Protein AF-A0A6B3EJE9-F1 (afdb_monomer)

Structure (mmCIF, N/CA/C/O backbone):
data_AF-A0A6B3EJE9-F1
#
_entry.id   AF-A0A6B3EJE9-F1
#
loop_
_atom_site.group_PDB
_atom_site.id
_atom_site.type_symbol
_atom_site.label_atom_id
_atom_site.la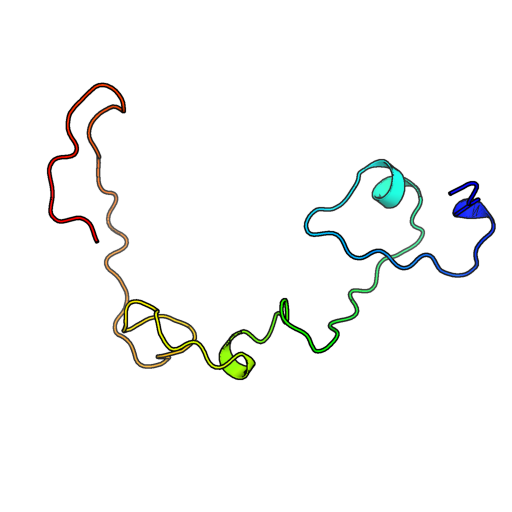bel_alt_id
_atom_site.label_comp_id
_atom_site.label_asym_id
_atom_site.label_entity_id
_atom_site.label_seq_id
_atom_site.pdbx_PDB_ins_code
_atom_site.Cartn_x
_atom_site.Cartn_y
_atom_site.Cartn_z
_atom_site.occupancy
_atom_site.B_iso_or_equiv
_atom_site.auth_seq_id
_atom_site.auth_comp_id
_atom_site.auth_asym_id
_atom_site.auth_atom_id
_atom_site.pdbx_PDB_model_num
ATOM 1 N N . LEU A 1 1 ? -17.158 14.386 13.999 1.00 80.31 1 LEU A N 1
ATOM 2 C CA . LEU A 1 1 ? -18.028 13.204 13.794 1.00 80.31 1 LEU A CA 1
ATOM 3 C C . LEU A 1 1 ? -18.732 12.755 15.077 1.00 80.31 1 LEU A C 1
ATOM 5 O O . LEU A 1 1 ? -19.732 12.069 14.950 1.00 80.31 1 LEU A O 1
ATOM 9 N N . SER A 1 2 ? -18.267 13.151 16.276 1.00 88.06 2 SER A N 1
ATOM 10 C CA . SER A 1 2 ? -18.910 12.800 17.560 1.00 88.06 2 SER A CA 1
ATOM 11 C C . SER A 1 2 ? -19.149 11.295 17.724 1.00 88.06 2 SER A C 1
ATOM 13 O O . SER A 1 2 ? -20.198 10.872 18.197 1.00 88.06 2 SER A O 1
ATOM 15 N N . LEU A 1 3 ? -18.178 10.500 17.272 1.00 87.50 3 LEU A N 1
ATOM 16 C CA . LEU A 1 3 ? -18.182 9.048 17.395 1.00 87.50 3 LEU A CA 1
ATOM 17 C C . LEU A 1 3 ? -17.441 8.665 18.671 1.00 87.50 3 LEU A C 1
ATOM 19 O O . LEU A 1 3 ? -16.436 9.291 19.001 1.00 87.50 3 LEU A O 1
ATOM 23 N N . ASP A 1 4 ? -17.916 7.616 19.330 1.00 91.62 4 ASP A N 1
ATOM 24 C CA . ASP A 1 4 ? -17.211 6.936 20.409 1.00 91.62 4 ASP A CA 1
ATOM 25 C C . ASP A 1 4 ? -16.810 5.536 19.918 1.00 91.62 4 ASP A C 1
ATOM 27 O O . ASP A 1 4 ? -17.619 4.609 19.952 1.00 91.62 4 ASP A O 1
ATOM 31 N N . PRO A 1 5 ? -15.584 5.358 19.400 1.00 89.62 5 PRO A N 1
ATOM 32 C CA . PRO A 1 5 ? -15.181 4.085 18.819 1.00 89.62 5 PRO A CA 1
ATOM 33 C C . PRO A 1 5 ? -14.955 2.995 19.877 1.00 89.62 5 PRO A C 1
ATOM 35 O O . PRO A 1 5 ? -14.916 1.822 19.520 1.00 89.62 5 PRO A O 1
ATOM 38 N N . ARG A 1 6 ? -14.815 3.347 21.167 1.00 90.31 6 ARG A N 1
ATOM 39 C CA . ARG A 1 6 ? -14.618 2.370 22.254 1.00 90.31 6 ARG A CA 1
ATOM 40 C C . ARG A 1 6 ? -15.911 1.689 22.691 1.00 90.31 6 ARG A C 1
ATOM 42 O O . ARG A 1 6 ? -15.837 0.618 23.284 1.00 90.31 6 ARG A O 1
ATOM 49 N N . SER A 1 7 ? -17.067 2.284 22.409 1.00 93.06 7 SER A N 1
ATOM 50 C CA . SER A 1 7 ? -18.370 1.659 22.664 1.00 93.06 7 SER A CA 1
ATOM 51 C C . SER A 1 7 ? -1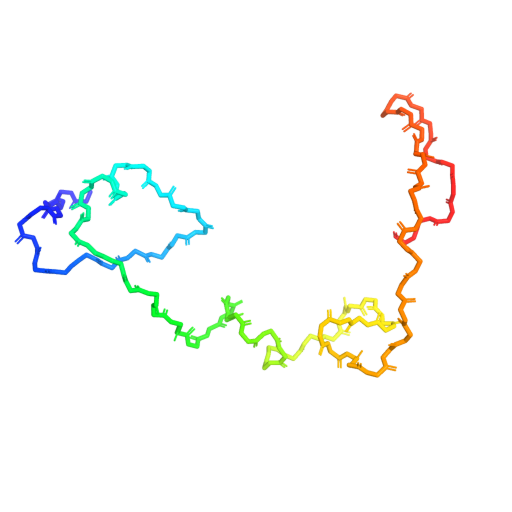8.912 0.859 21.477 1.00 93.06 7 SER A C 1
ATOM 53 O O . SER A 1 7 ? -19.944 0.206 21.613 1.00 93.06 7 SER A O 1
ATOM 55 N N . ALA A 1 8 ? -18.232 0.874 20.327 1.00 92.94 8 ALA A N 1
ATOM 56 C CA . ALA A 1 8 ? -18.621 0.090 19.161 1.00 92.94 8 ALA A CA 1
ATOM 57 C C . ALA A 1 8 ? -18.122 -1.361 19.257 1.00 92.94 8 ALA A C 1
ATOM 59 O O . ALA A 1 8 ? -16.970 -1.603 19.612 1.00 92.94 8 ALA A O 1
ATOM 60 N N . ASP A 1 9 ? -18.950 -2.324 18.837 1.00 92.69 9 ASP A N 1
ATOM 61 C CA . ASP A 1 9 ? -18.540 -3.735 18.748 1.00 92.69 9 ASP A CA 1
ATOM 62 C C . ASP A 1 9 ? -17.427 -3.949 17.707 1.00 92.69 9 ASP A C 1
ATOM 64 O O . ASP A 1 9 ? -16.562 -4.813 17.862 1.00 92.69 9 ASP A O 1
ATOM 68 N N . ILE A 1 10 ? -17.463 -3.176 16.613 1.00 91.56 10 ILE A N 1
ATOM 69 C CA . ILE A 1 10 ? -16.499 -3.229 15.510 1.00 91.56 10 ILE A CA 1
ATOM 70 C C . ILE A 1 10 ? -16.235 -1.812 15.002 1.00 91.56 10 ILE A C 1
ATOM 72 O O . ILE A 1 10 ? -17.162 -1.072 14.674 1.00 91.56 10 ILE A O 1
ATOM 76 N N . VAL A 1 11 ? -14.955 -1.475 14.841 1.00 90.62 11 VAL A N 1
ATOM 77 C CA . VAL A 1 11 ? -14.499 -0.260 14.160 1.00 90.62 11 VAL A CA 1
ATOM 78 C C . VAL A 1 11 ? -13.861 -0.655 12.828 1.00 90.62 11 VAL A C 1
ATOM 80 O O . VAL A 1 11 ? -12.928 -1.455 12.791 1.00 90.62 11 VAL A O 1
ATOM 83 N N . ILE A 1 12 ? -14.369 -0.102 11.723 1.00 90.25 12 ILE A N 1
ATOM 84 C CA . ILE A 1 12 ? -13.817 -0.311 10.377 1.00 90.25 12 ILE A CA 1
ATOM 85 C C . ILE A 1 12 ? -13.111 0.962 9.943 1.00 90.25 12 ILE A C 1
ATOM 87 O O . ILE A 1 12 ? -13.706 2.039 9.928 1.00 90.25 12 ILE A O 1
ATOM 91 N N . VAL A 1 13 ? -11.854 0.824 9.534 1.00 88.75 13 VAL A N 1
ATOM 92 C CA . VAL A 1 13 ? -11.033 1.942 9.070 1.00 88.75 13 VAL A CA 1
ATOM 93 C C . VAL A 1 13 ? -10.501 1.670 7.671 1.00 88.75 13 VAL A C 1
ATOM 95 O O . VAL A 1 13 ? -10.091 0.556 7.347 1.00 88.75 13 VAL A O 1
ATOM 98 N N . LYS A 1 14 ? -10.520 2.700 6.822 1.00 87.81 14 LYS A N 1
ATOM 99 C CA . LYS A 1 14 ? -9.906 2.681 5.491 1.00 87.81 14 LYS A CA 1
ATOM 100 C C . LYS A 1 14 ? -8.721 3.636 5.515 1.00 87.81 14 LYS A C 1
ATOM 102 O O . LYS A 1 14 ? -8.877 4.827 5.273 1.00 87.81 14 LYS A O 1
ATOM 107 N N . ILE A 1 15 ? -7.555 3.104 5.858 1.00 80.69 15 ILE A N 1
ATOM 108 C CA . ILE A 1 15 ? -6.330 3.883 6.057 1.00 80.69 15 ILE A CA 1
ATOM 109 C C . ILE A 1 15 ? -5.182 3.270 5.256 1.00 80.69 15 ILE A C 1
ATOM 111 O O . ILE A 1 15 ? -5.111 2.052 5.104 1.00 80.69 15 ILE A O 1
ATOM 115 N N . GLY A 1 16 ? -4.314 4.126 4.713 1.00 78.62 16 GLY A N 1
ATOM 116 C CA . GLY A 1 16 ? -3.089 3.703 4.021 1.00 78.62 16 GLY A CA 1
ATOM 117 C C . GLY A 1 16 ? -1.921 3.416 4.969 1.00 78.62 16 GLY A C 1
ATOM 118 O O . GLY A 1 16 ? -0.975 2.742 4.582 1.00 78.62 16 GLY A O 1
ATOM 119 N N . TYR A 1 17 ? -2.012 3.891 6.213 1.00 80.25 17 TYR A N 1
ATOM 120 C CA . TYR A 1 17 ? -1.040 3.678 7.282 1.00 80.25 17 TYR A CA 1
ATOM 121 C C . TYR A 1 17 ? -1.777 3.413 8.582 1.00 80.25 17 TYR A C 1
ATOM 123 O O . TYR A 1 17 ? -2.888 3.903 8.765 1.00 80.25 17 TYR A O 1
ATOM 131 N N . LEU A 1 18 ? -1.152 2.651 9.472 1.00 79.50 18 LEU A N 1
ATOM 132 C CA . LEU A 1 18 ? -1.708 2.374 10.784 1.00 79.50 18 LEU A CA 1
ATOM 133 C C . LEU A 1 18 ? -1.623 3.629 11.658 1.00 79.50 18 LEU A C 1
ATOM 135 O O . LEU A 1 18 ? -0.550 4.209 11.811 1.00 79.50 18 LEU A O 1
ATOM 139 N N . GLU A 1 19 ? -2.758 4.049 12.204 1.00 87.44 19 GLU A N 1
ATOM 140 C CA . GLU A 1 19 ? -2.826 5.182 13.123 1.00 87.44 19 GLU A CA 1
ATOM 141 C C . GLU A 1 19 ? -2.557 4.668 14.556 1.00 87.44 19 GLU A C 1
ATOM 143 O O . GLU A 1 19 ? -3.153 3.656 14.938 1.00 87.44 19 GLU A O 1
ATOM 148 N N . PRO A 1 20 ? -1.631 5.280 15.321 1.00 88.81 20 PRO A N 1
ATOM 149 C CA . PRO A 1 20 ? -1.219 4.762 16.627 1.00 88.81 20 PRO A CA 1
ATOM 150 C C . PRO A 1 20 ? -2.337 4.645 17.670 1.00 88.81 20 PRO A C 1
ATOM 152 O O . PRO A 1 20 ? -2.391 3.647 18.380 1.00 88.81 20 PRO A O 1
ATOM 155 N N . GLU A 1 21 ? -3.251 5.609 17.763 1.00 88.06 21 GLU A N 1
ATOM 156 C CA . GLU A 1 21 ? -4.344 5.560 18.742 1.00 88.06 21 GLU A CA 1
ATOM 157 C C . GLU A 1 21 ? -5.300 4.393 18.448 1.00 88.06 21 GLU A C 1
ATOM 159 O O . GLU A 1 21 ? -5.670 3.633 19.346 1.00 88.06 21 GLU A O 1
ATOM 164 N N . LEU A 1 22 ? -5.635 4.175 17.174 1.00 87.44 22 LEU A N 1
ATOM 165 C CA . LEU A 1 22 ? -6.388 3.012 16.714 1.00 87.44 22 LEU A CA 1
ATOM 166 C C . LEU A 1 22 ? -5.612 1.714 16.941 1.00 87.44 22 LEU A C 1
ATOM 168 O O . LEU A 1 22 ? -6.228 0.694 17.263 1.00 87.44 22 LEU A O 1
ATOM 172 N N . PHE A 1 23 ? -4.283 1.751 16.784 1.00 87.25 23 PHE A N 1
ATOM 173 C CA . PHE A 1 23 ? -3.416 0.620 17.087 1.00 87.25 23 PHE A CA 1
ATOM 174 C C . PHE A 1 23 ? -3.580 0.178 18.545 1.00 87.25 23 PHE A C 1
ATOM 176 O O . PHE A 1 23 ? -3.955 -0.964 18.829 1.00 87.25 23 PHE A O 1
ATOM 183 N N . ASP A 1 24 ? -3.398 1.131 19.453 1.00 90.44 24 ASP A N 1
ATOM 184 C CA . ASP A 1 24 ? -3.462 0.940 20.900 1.00 90.44 24 ASP A CA 1
ATOM 185 C C . ASP A 1 24 ? -4.874 0.578 21.391 1.00 90.44 24 ASP A C 1
ATOM 187 O O . ASP A 1 24 ? -5.040 -0.078 22.419 1.00 90.44 24 ASP A O 1
ATOM 191 N N . MET A 1 25 ? -5.916 0.989 20.663 1.00 88.44 25 MET A N 1
ATOM 192 C CA . MET A 1 25 ? -7.313 0.669 20.971 1.00 88.44 25 MET A CA 1
ATOM 193 C C . MET A 1 25 ? -7.718 -0.773 20.657 1.00 88.44 25 MET A C 1
ATOM 195 O O . MET A 1 25 ? -8.743 -1.240 21.159 1.00 88.44 25 MET A O 1
ATOM 199 N N . SER A 1 26 ? -6.980 -1.466 19.799 1.00 86.81 26 SER A N 1
ATOM 200 C CA . SER A 1 26 ? -7.403 -2.766 19.285 1.00 86.81 26 SER A CA 1
ATOM 201 C C . SER A 1 26 ? -7.224 -3.922 20.270 1.00 86.81 26 SER A C 1
ATOM 203 O O . SER A 1 26 ? -6.208 -4.052 20.944 1.00 86.81 26 SER A O 1
ATOM 205 N N . ASN A 1 27 ? -8.178 -4.854 20.254 1.00 86.44 27 ASN A N 1
ATOM 206 C CA . ASN A 1 27 ? -8.007 -6.184 20.856 1.00 86.44 27 ASN A CA 1
ATOM 207 C C . ASN A 1 27 ? -7.524 -7.240 19.841 1.00 86.44 27 ASN A C 1
ATOM 209 O O . ASN A 1 27 ? -7.204 -8.368 20.209 1.00 86.44 27 ASN A O 1
ATOM 213 N N . GLY A 1 28 ? -7.501 -6.898 18.552 1.00 84.75 28 GLY A N 1
ATOM 214 C CA . GLY A 1 28 ? -7.090 -7.759 17.449 1.00 84.75 28 GLY A CA 1
ATOM 215 C C . GLY A 1 28 ? -7.363 -7.095 16.100 1.00 84.75 28 GLY A C 1
ATOM 216 O O . GLY A 1 28 ? -8.171 -6.171 16.012 1.00 84.75 28 GLY A O 1
ATOM 217 N N . TRP A 1 29 ? -6.705 -7.578 15.043 1.00 83.00 29 TRP A N 1
ATOM 218 C CA . TRP A 1 29 ? -6.783 -6.985 13.704 1.00 83.00 29 TRP A CA 1
ATOM 219 C C . TRP A 1 29 ? -7.199 -8.011 12.665 1.00 83.00 29 TRP A C 1
ATOM 221 O O . TRP A 1 29 ? -6.707 -9.140 12.648 1.00 83.00 29 TRP A O 1
ATOM 231 N N . LYS A 1 30 ? -8.072 -7.591 11.750 1.00 85.69 30 LYS A N 1
ATOM 232 C CA . LYS A 1 30 ? -8.361 -8.313 10.512 1.00 85.69 30 LYS A CA 1
ATOM 233 C C . LYS A 1 30 ? -8.295 -7.339 9.347 1.00 85.69 30 LYS A C 1
ATOM 235 O O . LYS A 1 30 ? -8.912 -6.280 9.390 1.00 85.69 30 LYS A O 1
ATOM 240 N N . MET A 1 31 ? -7.572 -7.719 8.299 1.00 84.50 31 MET A N 1
ATOM 241 C CA . MET A 1 31 ? -7.551 -6.970 7.048 1.00 84.50 31 MET A CA 1
ATOM 242 C C . MET A 1 31 ? -8.648 -7.501 6.129 1.00 84.50 31 MET A C 1
ATOM 244 O O . MET A 1 31 ? -8.602 -8.649 5.693 1.00 84.50 31 MET A O 1
ATOM 248 N N . ALA A 1 32 ? -9.638 -6.662 5.837 1.00 86.62 32 ALA A N 1
ATOM 249 C CA . ALA A 1 32 ? -10.658 -6.958 4.843 1.00 86.62 32 ALA A CA 1
ATOM 250 C C . ALA A 1 32 ? -10.240 -6.365 3.490 1.00 86.62 32 ALA A C 1
ATOM 252 O O . ALA A 1 32 ? -10.347 -5.156 3.268 1.00 86.62 32 ALA A O 1
ATOM 253 N N . LEU A 1 33 ? -9.759 -7.218 2.583 1.00 86.06 33 LEU A N 1
ATOM 254 C CA . LEU A 1 33 ? -9.514 -6.830 1.196 1.00 86.06 33 LEU A CA 1
ATOM 255 C C . LEU A 1 33 ? -10.861 -6.719 0.479 1.00 86.06 33 LEU A C 1
ATOM 257 O O . LEU A 1 33 ? -11.569 -7.706 0.294 1.00 86.06 33 LEU A O 1
ATOM 261 N N . THR A 1 34 ? -11.234 -5.493 0.129 1.00 85.38 34 THR A N 1
ATOM 262 C CA . THR A 1 34 ? -12.474 -5.183 -0.587 1.00 85.38 34 THR A CA 1
ATOM 263 C C . THR A 1 34 ? -12.142 -4.813 -2.031 1.00 85.38 34 THR A C 1
ATOM 265 O O . THR A 1 34 ? -11.190 -4.051 -2.233 1.00 85.38 34 THR A O 1
ATOM 268 N N . PRO A 1 35 ? -12.902 -5.310 -3.030 1.00 88.00 35 PRO A N 1
ATOM 269 C CA . PRO A 1 35 ? -12.728 -4.879 -4.410 1.00 88.00 35 PRO A CA 1
ATOM 270 C C . PRO A 1 35 ? -12.875 -3.362 -4.539 1.00 88.00 35 PRO A C 1
ATOM 272 O O . PRO A 1 35 ? -13.783 -2.764 -3.957 1.00 88.00 35 PRO A O 1
ATOM 275 N N . GLY A 1 36 ? -11.998 -2.729 -5.313 1.00 86.62 36 GLY A N 1
ATOM 276 C CA . GLY A 1 36 ? -12.058 -1.291 -5.564 1.00 86.62 36 GLY A CA 1
ATOM 277 C C . GLY A 1 36 ? -10.787 -0.753 -6.211 1.00 86.62 36 GLY A C 1
ATOM 278 O O . GLY A 1 36 ? -9.863 -1.499 -6.502 1.00 86.62 36 GLY A O 1
ATOM 279 N N . GLY A 1 37 ? -10.710 0.565 -6.402 1.00 84.50 37 GLY A N 1
ATOM 280 C CA . GLY A 1 37 ? -9.561 1.211 -7.060 1.00 84.50 37 GLY A CA 1
ATOM 281 C C . GLY A 1 37 ? -8.232 1.152 -6.290 1.00 84.50 37 GLY A C 1
ATOM 282 O O . GLY A 1 37 ? -7.227 1.642 -6.785 1.00 84.50 37 GLY A O 1
ATOM 283 N N . VAL A 1 38 ? -8.226 0.572 -5.087 1.00 86.19 38 VAL A N 1
ATOM 284 C CA . VAL A 1 38 ? -7.043 0.364 -4.230 1.00 86.19 38 VAL A CA 1
ATOM 285 C C . VAL A 1 38 ? -6.901 -1.113 -3.827 1.00 86.19 38 VAL A C 1
ATOM 287 O O . VAL A 1 38 ? -6.488 -1.430 -2.709 1.00 86.19 38 VAL A O 1
ATOM 290 N N . ASP A 1 39 ? -7.338 -2.020 -4.704 1.00 88.62 39 ASP A N 1
ATOM 291 C CA . ASP A 1 39 ? -7.227 -3.468 -4.504 1.00 88.62 39 ASP A CA 1
ATOM 292 C C . ASP A 1 39 ? -5.753 -3.899 -4.425 1.00 88.62 39 ASP A C 1
ATOM 294 O O . ASP A 1 39 ? -4.910 -3.403 -5.171 1.00 88.62 39 ASP A O 1
ATOM 298 N N . GLN A 1 40 ? -5.445 -4.827 -3.516 1.00 87.75 40 GLN A N 1
ATOM 299 C CA . GLN A 1 40 ? -4.091 -5.372 -3.356 1.00 87.75 40 GLN A CA 1
ATOM 300 C C . GLN A 1 40 ? -3.759 -6.433 -4.414 1.00 87.75 40 GLN A C 1
ATOM 302 O O . GLN A 1 40 ? -2.594 -6.732 -4.657 1.00 87.75 40 GLN A O 1
ATOM 307 N N . ASP A 1 41 ? -4.764 -6.981 -5.094 1.00 89.62 41 ASP A N 1
ATOM 308 C CA . ASP A 1 41 ? -4.568 -7.796 -6.289 1.00 89.62 41 ASP A CA 1
ATOM 309 C C . ASP A 1 41 ? -4.473 -6.886 -7.521 1.00 89.62 41 ASP A C 1
ATOM 311 O O . ASP A 1 41 ? -5.420 -6.707 -8.291 1.00 89.62 41 ASP A O 1
ATOM 315 N N . LEU A 1 4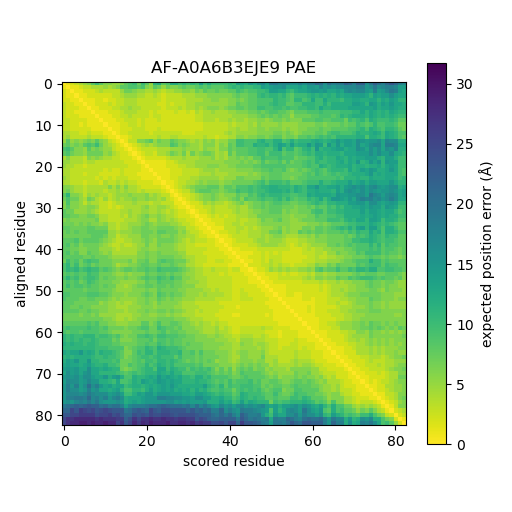2 ? -3.297 -6.273 -7.664 1.00 90.12 42 LEU A N 1
ATOM 316 C CA . LEU A 1 42 ? -2.992 -5.246 -8.665 1.00 90.12 42 LEU A CA 1
ATOM 317 C C . LEU A 1 42 ? -3.243 -5.703 -10.105 1.00 90.12 42 LEU A C 1
ATOM 319 O O . LEU A 1 42 ? -3.594 -4.888 -10.963 1.00 90.12 42 LEU A O 1
ATOM 323 N N . VAL A 1 43 ? -3.076 -7.000 -10.378 1.00 90.69 43 VAL A N 1
ATOM 324 C CA . VAL A 1 43 ? -3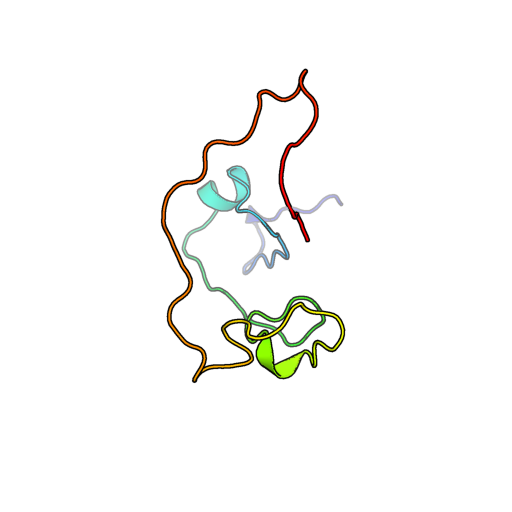.239 -7.573 -11.720 1.00 90.69 43 VAL A CA 1
ATOM 325 C C . VAL A 1 43 ? -4.685 -7.425 -12.197 1.00 90.69 43 VAL A C 1
ATOM 327 O O . VAL A 1 43 ? -4.909 -7.181 -13.383 1.00 90.69 43 VAL A O 1
ATOM 330 N N . ARG A 1 44 ? -5.670 -7.455 -11.284 1.00 89.88 44 ARG A N 1
ATOM 331 C CA . ARG A 1 44 ? -7.088 -7.276 -11.634 1.00 89.88 44 ARG A CA 1
ATOM 332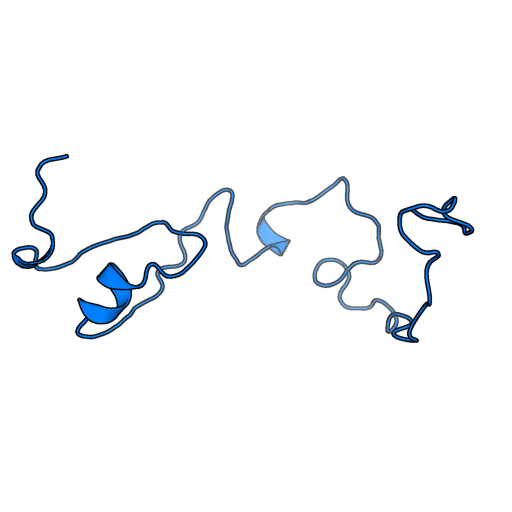 C C . ARG A 1 44 ? -7.431 -5.865 -12.120 1.00 89.88 44 ARG A C 1
ATOM 334 O O . ARG A 1 44 ? -8.455 -5.690 -12.770 1.00 89.88 44 ARG A O 1
ATOM 341 N N . LEU A 1 45 ? -6.622 -4.860 -11.775 1.00 89.88 45 LEU A N 1
ATOM 342 C CA . LEU A 1 45 ? -6.943 -3.446 -12.005 1.00 89.88 45 LEU A CA 1
ATOM 343 C C . LEU A 1 45 ? -6.707 -2.985 -13.457 1.00 89.88 45 LEU A C 1
ATOM 345 O O . LEU A 1 45 ? -7.108 -1.879 -13.804 1.00 89.88 45 LEU A O 1
ATOM 349 N N . GLY A 1 46 ? -6.094 -3.814 -14.316 1.00 86.81 46 GLY A N 1
ATOM 350 C CA . GLY A 1 46 ? -5.989 -3.541 -15.758 1.00 86.81 46 GLY A CA 1
ATOM 351 C C . GLY A 1 46 ? -5.076 -2.362 -16.124 1.00 86.81 46 GLY A C 1
ATOM 352 O O . GLY A 1 46 ? -5.451 -1.499 -16.909 1.00 86.81 46 GLY A O 1
ATOM 353 N N . HIS A 1 47 ? -3.871 -2.289 -15.557 1.00 91.19 47 HIS A N 1
ATOM 354 C CA . HIS A 1 47 ? -2.932 -1.191 -15.821 1.00 91.19 47 HIS A CA 1
ATOM 355 C C . HIS A 1 47 ? -2.402 -1.196 -17.271 1.00 91.19 47 HIS A C 1
ATOM 357 O O . HIS A 1 47 ? -1.860 -2.198 -17.744 1.00 91.19 47 HIS A O 1
ATOM 363 N N . HIS A 1 48 ? -2.502 -0.048 -17.959 1.00 89.94 48 HIS A N 1
ATOM 364 C CA . HIS A 1 48 ? -2.125 0.097 -19.378 1.00 89.94 48 HIS A CA 1
ATOM 365 C C . HIS A 1 48 ? -0.982 1.090 -19.659 1.00 89.94 48 HIS A C 1
ATOM 367 O O . HIS A 1 48 ? -0.426 1.066 -20.751 1.00 89.94 48 HIS A O 1
ATOM 373 N N . ARG A 1 49 ? -0.631 1.971 -18.712 1.00 92.88 49 ARG A N 1
ATOM 374 C CA . ARG A 1 49 ? 0.395 3.025 -18.880 1.00 92.88 49 ARG A CA 1
ATOM 375 C C . ARG A 1 49 ? 1.555 2.853 -17.899 1.00 92.88 49 ARG A C 1
ATOM 377 O O . ARG A 1 49 ? 1.924 3.786 -17.197 1.00 92.88 49 ARG A O 1
ATOM 384 N N . ILE A 1 50 ? 2.054 1.628 -17.809 1.00 92.38 50 ILE A N 1
ATOM 385 C CA . ILE A 1 50 ? 3.213 1.263 -16.988 1.00 92.38 50 ILE A CA 1
ATOM 386 C C . ILE A 1 50 ? 4.391 0.944 -17.907 1.00 92.38 50 ILE A C 1
ATOM 388 O O . ILE A 1 50 ? 4.171 0.442 -19.013 1.00 92.38 50 ILE A O 1
ATOM 392 N N . SER A 1 51 ? 5.615 1.214 -17.452 1.00 91.56 51 SER A N 1
ATOM 393 C CA . SER A 1 51 ? 6.817 0.723 -18.133 1.00 91.56 51 SER A CA 1
ATOM 394 C C . SER A 1 51 ? 6.844 -0.801 -18.015 1.00 91.56 51 SER A C 1
ATOM 396 O O . SER A 1 51 ? 6.564 -1.346 -16.947 1.00 91.56 51 SER A O 1
ATOM 398 N N . ARG A 1 52 ? 7.073 -1.495 -19.131 1.00 92.44 52 ARG A N 1
ATOM 399 C CA . ARG A 1 52 ? 7.102 -2.961 -19.200 1.00 92.44 52 ARG A CA 1
ATOM 400 C C . ARG A 1 52 ? 8.449 -3.422 -19.762 1.00 92.44 52 ARG A C 1
ATOM 402 O O . ARG A 1 52 ? 8.958 -2.767 -20.671 1.00 92.44 52 ARG A O 1
ATOM 409 N N . PRO A 1 53 ? 8.987 -4.564 -19.298 1.00 94.19 53 PRO A N 1
ATOM 410 C CA . PRO A 1 53 ? 8.348 -5.531 -18.398 1.00 94.19 53 PRO A CA 1
ATOM 411 C C . PRO A 1 53 ? 8.313 -5.080 -16.926 1.00 94.19 53 PRO A C 1
ATOM 413 O O . PRO A 1 53 ? 9.256 -4.461 -16.444 1.00 94.19 53 PRO A O 1
ATOM 416 N N . MET A 1 54 ? 7.231 -5.397 -16.207 1.00 92.56 54 MET A N 1
ATOM 417 C CA . MET A 1 54 ? 7.069 -5.067 -14.786 1.00 92.56 54 MET A CA 1
ATOM 418 C C . MET A 1 54 ? 6.383 -6.191 -14.008 1.00 92.56 54 MET A C 1
ATOM 420 O O . MET A 1 54 ? 5.257 -6.595 -14.307 1.00 92.56 54 MET A O 1
ATOM 424 N N . PHE A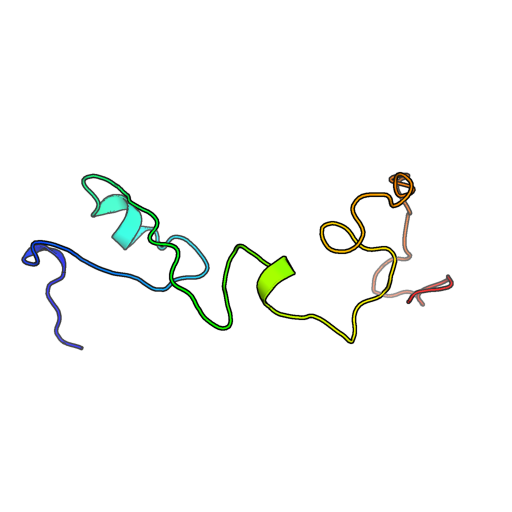 1 55 ? 7.010 -6.632 -12.922 1.00 92.38 55 PHE A N 1
ATOM 425 C CA . PHE A 1 55 ? 6.386 -7.517 -11.947 1.00 92.38 55 PHE A CA 1
ATOM 426 C C . PHE A 1 55 ? 5.325 -6.742 -11.137 1.00 92.38 55 PHE A C 1
ATOM 428 O O . PHE A 1 55 ? 5.601 -5.619 -10.717 1.00 92.38 55 PHE A O 1
ATOM 435 N N . PRO A 1 56 ? 4.118 -7.287 -10.876 1.00 92.31 56 PRO A N 1
ATOM 436 C CA . PRO A 1 56 ? 3.661 -8.660 -11.120 1.00 92.31 56 PRO A CA 1
ATOM 437 C C . PRO A 1 56 ? 2.901 -8.873 -12.447 1.00 92.31 56 PRO A C 1
ATOM 439 O O . PRO A 1 56 ? 2.289 -9.930 -12.622 1.00 92.31 56 PRO A O 1
ATOM 442 N N . PHE A 1 57 ? 2.879 -7.891 -13.353 1.00 93.50 57 PHE A N 1
ATOM 443 C CA . PHE A 1 57 ? 2.123 -7.951 -14.613 1.00 93.50 57 PHE A CA 1
ATOM 444 C C . PHE A 1 57 ? 2.790 -8.834 -15.675 1.00 93.50 57 PHE A C 1
ATOM 446 O O . PHE A 1 57 ? 2.085 -9.477 -16.450 1.00 93.50 57 PHE A O 1
ATOM 453 N N . ASP A 1 58 ? 4.121 -8.887 -15.679 1.00 94.44 58 ASP A N 1
ATOM 454 C CA . ASP A 1 58 ? 4.947 -9.687 -16.583 1.00 94.44 58 ASP A CA 1
ATOM 455 C C . ASP A 1 58 ? 5.786 -10.674 -15.748 1.00 94.44 58 ASP A C 1
ATOM 457 O O . ASP A 1 58 ? 6.939 -10.416 -15.417 1.00 94.44 58 ASP A O 1
ATOM 461 N N . ARG A 1 59 ? 5.185 -11.794 -15.325 1.00 93.56 59 ARG A N 1
ATOM 462 C CA . ARG A 1 59 ? 5.804 -12.727 -14.355 1.00 93.56 59 ARG A CA 1
ATOM 463 C C . ARG A 1 59 ? 7.042 -13.457 -14.873 1.00 93.56 59 ARG A C 1
ATOM 465 O O . ARG A 1 59 ? 7.856 -13.880 -14.062 1.00 93.56 59 ARG A O 1
ATOM 472 N N . ASP A 1 60 ? 7.165 -13.576 -16.189 1.00 96.19 60 ASP A N 1
ATOM 473 C CA . ASP A 1 60 ? 8.283 -14.246 -16.859 1.00 96.19 60 ASP A CA 1
ATOM 474 C C . ASP A 1 60 ? 9.399 -13.259 -17.258 1.00 96.19 60 ASP A C 1
ATOM 476 O O . ASP A 1 60 ? 10.260 -13.587 -18.076 1.00 96.19 60 ASP A O 1
ATOM 480 N N . MET A 1 61 ? 9.371 -12.024 -16.736 1.00 95.94 61 MET A N 1
ATOM 481 C CA . MET A 1 61 ? 10.437 -11.053 -16.973 1.00 95.94 61 MET A CA 1
ATOM 482 C C . MET A 1 61 ? 11.773 -11.537 -16.403 1.00 95.94 61 MET A C 1
ATOM 484 O O . MET A 1 61 ? 11.811 -12.245 -15.400 1.00 95.94 61 MET A O 1
ATOM 488 N N . ALA A 1 62 ? 12.873 -11.126 -17.033 1.00 96.31 62 ALA A N 1
ATOM 489 C CA . ALA A 1 62 ? 14.201 -11.348 -16.474 1.00 96.31 62 ALA A CA 1
ATOM 490 C C . ALA A 1 62 ? 14.369 -10.599 -15.141 1.00 96.31 62 ALA A C 1
ATOM 492 O O . ALA A 1 62 ? 13.712 -9.578 -14.912 1.00 96.31 62 ALA A O 1
ATOM 493 N N . ASP A 1 63 ? 15.283 -11.080 -14.298 1.00 94.50 63 ASP A N 1
ATOM 494 C CA . ASP A 1 63 ? 15.627 -10.394 -13.056 1.00 94.50 63 ASP A CA 1
ATOM 495 C C . ASP A 1 63 ? 16.125 -8.968 -13.359 1.00 94.50 63 ASP A C 1
ATOM 497 O O . ASP A 1 63 ? 16.977 -8.787 -14.239 1.00 94.50 63 ASP A O 1
ATOM 501 N N . PRO A 1 64 ? 15.603 -7.941 -12.665 1.00 90.62 64 PRO A N 1
ATOM 502 C CA . PRO A 1 64 ? 16.075 -6.578 -12.850 1.00 90.62 64 PRO A CA 1
ATOM 503 C C . PRO A 1 64 ? 17.522 -6.441 -12.362 1.00 90.62 64 PRO A C 1
ATOM 505 O O . PRO A 1 64 ? 17.945 -7.121 -11.425 1.00 90.62 64 PRO A O 1
ATOM 508 N N . ASP A 1 65 ? 18.277 -5.514 -12.953 1.00 91.25 65 ASP A N 1
ATOM 509 C CA . ASP A 1 65 ? 19.573 -5.125 -12.397 1.00 91.25 65 ASP A CA 1
ATOM 510 C C . ASP A 1 65 ? 19.354 -4.363 -11.083 1.00 91.25 65 ASP A C 1
ATOM 512 O O . ASP A 1 65 ? 18.881 -3.226 -11.071 1.00 91.25 65 ASP A O 1
ATOM 516 N N . LEU A 1 66 ? 19.675 -5.016 -9.966 1.00 91.56 66 LEU A N 1
ATOM 517 C CA . LEU A 1 66 ? 19.559 -4.462 -8.616 1.00 91.56 66 LEU A CA 1
ATOM 518 C C . LEU A 1 66 ? 20.861 -3.807 -8.127 1.00 91.56 66 LEU A C 1
ATOM 520 O O . LEU A 1 66 ? 20.996 -3.514 -6.936 1.00 91.56 66 LEU A O 1
ATOM 524 N N . THR A 1 67 ? 21.842 -3.596 -9.009 1.00 94.31 67 THR A N 1
ATOM 525 C CA . THR A 1 67 ? 23.094 -2.924 -8.653 1.00 94.31 67 THR A CA 1
ATOM 526 C C . THR A 1 67 ? 22.819 -1.498 -8.181 1.00 94.31 67 THR A C 1
ATOM 528 O O . THR A 1 67 ? 22.072 -0.740 -8.801 1.00 94.31 67 THR A O 1
ATOM 531 N N . ALA A 1 68 ? 23.451 -1.104 -7.073 1.00 92.75 68 ALA A N 1
ATOM 532 C CA . ALA A 1 68 ? 23.320 0.248 -6.551 1.00 92.75 68 ALA A CA 1
ATOM 533 C C . ALA A 1 68 ? 23.829 1.282 -7.570 1.00 92.75 68 ALA A C 1
ATOM 535 O O . ALA A 1 68 ? 24.954 1.190 -8.064 1.00 92.75 68 ALA A O 1
ATOM 536 N N . ARG A 1 69 ? 23.011 2.301 -7.841 1.00 87.81 69 ARG A N 1
ATOM 537 C CA . ARG A 1 69 ? 23.379 3.461 -8.657 1.00 87.81 69 ARG A CA 1
ATOM 538 C C . ARG A 1 69 ? 23.559 4.668 -7.747 1.00 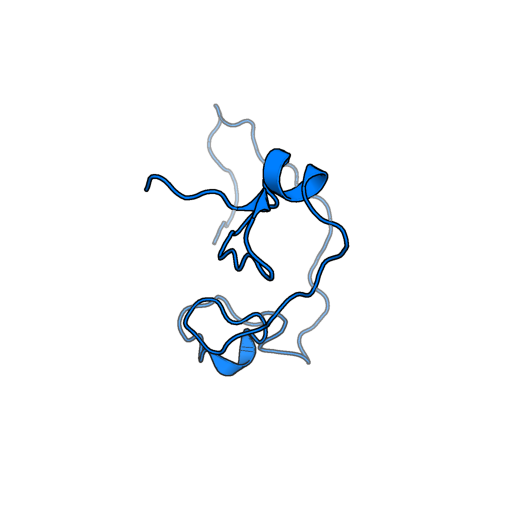87.81 69 ARG A C 1
ATOM 540 O O . ARG A 1 69 ? 22.686 4.970 -6.939 1.00 87.81 69 ARG A O 1
ATOM 547 N N . ILE A 1 70 ? 24.686 5.359 -7.885 1.00 89.12 70 ILE A N 1
ATOM 548 C CA . ILE A 1 70 ? 24.897 6.649 -7.227 1.00 89.12 70 ILE A CA 1
ATOM 549 C C . ILE A 1 70 ? 24.364 7.728 -8.162 1.00 89.12 70 ILE A C 1
ATOM 551 O O . ILE A 1 70 ? 24.868 7.879 -9.274 1.00 89.12 70 ILE A O 1
ATOM 555 N N . ILE A 1 71 ? 23.340 8.449 -7.717 1.00 88.81 71 ILE A N 1
ATOM 556 C CA . ILE A 1 71 ? 22.824 9.624 -8.421 1.00 88.81 71 ILE A CA 1
ATOM 557 C C . ILE A 1 71 ? 23.495 10.895 -7.880 1.00 88.81 71 ILE A C 1
ATOM 559 O O . ILE A 1 71 ? 23.935 10.900 -6.723 1.00 88.81 71 ILE A O 1
ATOM 563 N N . PRO A 1 72 ? 23.609 11.963 -8.691 1.00 90.31 72 PRO A N 1
ATOM 564 C CA . PRO A 1 72 ? 24.117 13.250 -8.226 1.00 90.31 72 PRO A CA 1
ATOM 565 C C . PRO A 1 72 ? 23.336 13.774 -7.014 1.00 90.31 72 PRO A C 1
ATOM 567 O O . PRO A 1 72 ? 22.171 13.431 -6.807 1.00 90.31 72 PRO A O 1
ATOM 570 N N . ALA A 1 73 ? 23.981 14.626 -6.214 1.00 92.00 73 ALA A N 1
ATOM 571 C CA . ALA A 1 73 ? 23.298 15.330 -5.134 1.00 92.00 73 ALA A CA 1
ATOM 572 C C . ALA A 1 73 ? 22.148 16.188 -5.691 1.00 92.00 73 ALA A C 1
ATOM 574 O O . ALA A 1 73 ? 22.184 16.616 -6.842 1.00 92.00 73 ALA A O 1
ATOM 575 N N . SER A 1 74 ? 21.122 16.449 -4.875 1.00 92.19 74 SER A N 1
ATOM 576 C CA . SER A 1 74 ? 19.893 17.124 -5.324 1.00 92.19 74 SER A CA 1
ATOM 577 C C . SER A 1 74 ? 20.104 18.553 -5.840 1.00 92.19 74 SER A C 1
ATOM 579 O O . SER A 1 74 ? 19.215 19.117 -6.468 1.00 92.19 74 SER A O 1
ATOM 581 N N . ASP A 1 75 ? 21.250 19.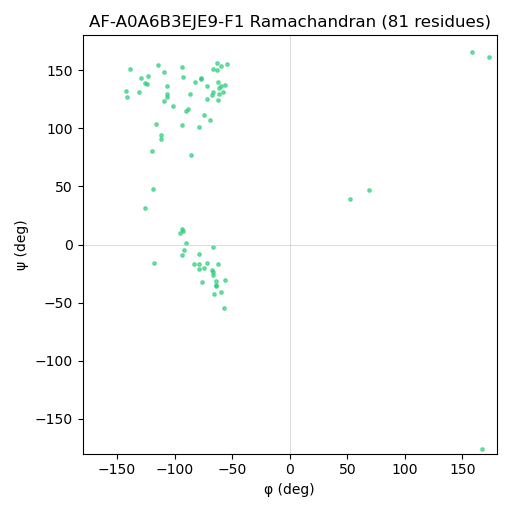160 -5.534 1.00 95.50 75 ASP A N 1
ATOM 582 C CA . ASP A 1 75 ? 21.685 20.473 -6.009 1.00 95.50 75 ASP A CA 1
ATOM 583 C C . ASP A 1 75 ? 22.495 20.414 -7.320 1.00 95.50 75 ASP A C 1
ATOM 585 O O . ASP A 1 75 ? 22.918 21.452 -7.831 1.00 95.50 75 ASP A O 1
ATOM 589 N N . GLN A 1 76 ? 22.696 19.223 -7.889 1.00 93.69 76 GLN A N 1
ATOM 590 C CA . GLN A 1 76 ? 23.402 18.998 -9.148 1.00 93.69 76 GLN A CA 1
ATOM 591 C C . GLN A 1 76 ? 22.459 18.459 -10.235 1.00 93.69 76 GLN A C 1
ATOM 593 O O . GLN A 1 76 ? 21.451 17.820 -9.928 1.00 93.69 76 GLN A O 1
ATOM 598 N N . PRO A 1 77 ? 22.764 18.687 -11.527 1.00 88.75 77 PRO A N 1
ATOM 599 C CA . PRO A 1 77 ? 21.980 18.117 -12.617 1.00 88.75 77 PRO A CA 1
ATOM 600 C C . PRO A 1 77 ? 21.971 16.586 -12.565 1.00 88.75 77 PRO A C 1
ATOM 602 O O . PRO A 1 77 ? 23.025 15.970 -12.405 1.00 88.75 77 PRO A O 1
ATOM 605 N N . LEU A 1 78 ? 20.801 15.978 -12.774 1.00 85.94 78 LEU A N 1
ATOM 606 C CA . LEU A 1 78 ? 20.690 14.537 -12.999 1.00 85.94 78 LEU A CA 1
ATOM 607 C C . LEU A 1 78 ? 21.454 14.170 -14.277 1.00 85.94 78 LEU A C 1
ATOM 609 O O . LEU A 1 78 ? 21.224 14.741 -15.345 1.00 85.94 78 LEU A O 1
ATOM 613 N N . THR A 1 79 ? 22.392 13.234 -14.165 1.00 74.62 79 THR A N 1
ATOM 614 C CA . THR A 1 79 ? 23.220 12.758 -15.276 1.00 74.62 79 THR A CA 1
ATOM 615 C C . THR A 1 79 ? 22.916 11.284 -15.527 1.00 74.62 79 THR A C 1
ATOM 617 O O . THR A 1 79 ? 23.326 10.400 -14.781 1.00 74.62 79 THR A O 1
ATOM 620 N N . GLY A 1 80 ? 22.156 11.003 -16.585 1.00 70.81 80 GLY A N 1
ATOM 621 C CA . GLY A 1 80 ? 21.777 9.645 -16.969 1.00 70.81 80 GLY A CA 1
ATOM 622 C C . GLY A 1 80 ? 20.529 9.614 -17.846 1.00 70.81 80 GLY A C 1
ATOM 623 O O . GLY A 1 80 ? 19.809 10.604 -17.949 1.00 70.81 80 GLY A O 1
ATOM 624 N N . ASN A 1 81 ? 20.285 8.467 -18.479 1.00 66.44 81 ASN A N 1
ATOM 625 C CA . ASN A 1 81 ? 18.991 8.181 -19.088 1.00 66.44 81 ASN A CA 1
ATOM 626 C C . ASN A 1 81 ? 18.055 7.771 -17.949 1.00 66.44 81 ASN A C 1
ATOM 628 O O . ASN A 1 81 ? 18.162 6.652 -17.446 1.00 66.44 81 ASN A O 1
ATOM 632 N N . GLU A 1 82 ? 17.210 8.686 -17.500 1.00 64.31 82 GLU A N 1
ATOM 633 C CA . GLU A 1 82 ? 16.071 8.339 -16.657 1.00 64.31 82 GLU A CA 1
ATOM 634 C C . GLU A 1 82 ? 14.827 8.333 -17.549 1.00 64.31 82 GLU A C 1
ATOM 636 O O . GLU A 1 82 ? 14.513 9.328 -18.206 1.00 64.31 82 GLU A O 1
ATOM 641 N N . GLU A 1 83 ? 14.183 7.169 -17.633 1.00 51.72 83 GLU A N 1
ATOM 642 C CA . GLU A 1 83 ? 12.724 7.153 -17.494 1.00 51.72 83 GLU A CA 1
ATOM 643 C C . GLU A 1 83 ? 12.375 7.562 -16.061 1.00 51.72 83 GLU A C 1
ATOM 645 O O . GLU A 1 83 ? 13.075 7.072 -15.141 1.00 51.72 83 GLU A O 1
#

Radius of gyration: 20.9 Å; Cα contacts (8 Å, |Δi|>4): 22; chains: 1; bounding box: 44×35×42 Å

Foldseek 3Di:
DPDDVLPDPDDDDDDPDDDVVVVVSDPDDDDDQDDDPPGPPVCVNDDDPDDPPDPPVNVPDDDDPPDDDDFDDPPDDTDDDDD

Solvent-accessible surface area (backbone atoms only — not comparable to full-atom values): 6370 Å² total; per-residue (Å²): 133,92,74,65,70,86,80,44,97,72,81,89,81,93,68,98,63,89,52,67,70,66,56,74,69,50,94,73,88,81,89,80,91,58,91,57,100,80,39,88,64,56,76,79,70,67,86,83,92,67,81,76,80,37,81,83,78,36,79,85,54,76,85,75,86,80,74,88,78,89,73,64,57,93,93,47,75,83,82,74,95,73,130

Secondary structure (DSSP, 8-state):
----TTS-S------SS--HHHHHH-S-------SSTT-S-GGGG---SS-SS-TTTSTTPPPP-----PPPPTTS---S---

Mean predicted aligned error: 7.32 Å

Sequence (83 aa):
LSLDPRSADIVIVKIGYLEPELFDMSNGWKMALTPGGVDQDLVRLGHHRISRPMFPFDRDMADPDLTARIIPASDQPLTGNEE

p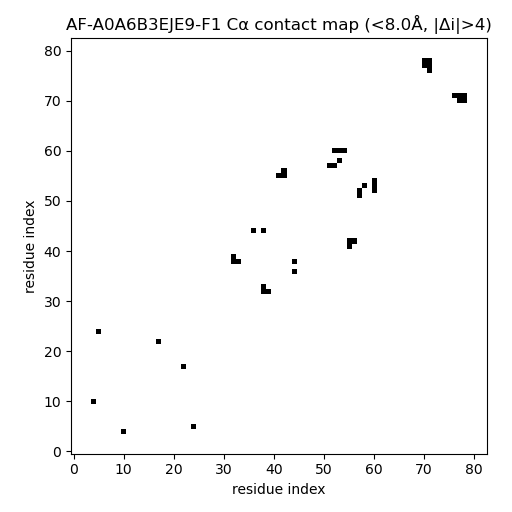LDDT: mean 87.94, std 7.07, range [51.72, 96.31]